Protein AF-A0A833YW82-F1 (afdb_monomer)

InterPro domains:
  IPR020405 Atypical dual specificity phosphatase, subfamily A [PR01909] (63-74)
  IPR020405 Atypical dual specificity phosphatase, subfamily A [PR01909] (83-92)
  IPR020405 Atypical dual specificity phosphatase, subfamily A [PTHR45682] (22-99)
  IPR029021 Protein-tyrosine phosphatase-like [G3DSA:3.90.190.10] (32-113)
  IPR029021 Protein-tyrosine phosphatase-like [SSF52799] (44-104)

Structure (mmCIF, N/CA/C/O backbone):
data_AF-A0A833YW82-F1
#
_entry.id   AF-A0A833YW82-F1
#
loop_
_atom_site.group_PDB
_atom_site.id
_atom_site.type_symbol
_atom_site.label_atom_id
_atom_site.label_alt_id
_atom_site.label_comp_id
_atom_site.label_asym_id
_atom_site.label_entity_id
_atom_site.label_seq_id
_atom_site.pdbx_PDB_ins_code
_atom_site.Cartn_x
_atom_site.Cartn_y
_atom_site.Cartn_z
_atom_site.occupancy
_atom_site.B_iso_or_equiv
_atom_site.auth_seq_id
_atom_site.auth_comp_id
_atom_site.auth_asym_id
_atom_site.auth_atom_id
_atom_site.pdbx_PDB_model_num
ATOM 1 N N . MET A 1 1 ? 11.085 -6.164 19.595 1.00 31.16 1 MET A N 1
ATOM 2 C CA . MET A 1 1 ? 11.773 -4.982 20.152 1.00 31.16 1 MET A CA 1
ATOM 3 C C . MET A 1 1 ? 12.009 -4.001 19.022 1.00 31.16 1 MET A C 1
ATOM 5 O O . MET A 1 1 ? 12.600 -4.406 18.032 1.00 31.16 1 MET A O 1
ATOM 9 N N . CYS A 1 2 ? 11.534 -2.764 19.148 1.00 42.84 2 CYS A N 1
ATOM 10 C CA . CYS A 1 2 ? 11.764 -1.712 18.159 1.00 42.84 2 CYS A CA 1
ATOM 11 C C . CYS A 1 2 ? 12.895 -0.804 18.655 1.00 42.84 2 CYS A C 1
ATOM 13 O O . CYS A 1 2 ? 12.713 -0.173 19.698 1.00 42.84 2 CYS A O 1
ATOM 15 N N . PRO A 1 3 ? 14.026 -0.688 17.944 1.00 44.94 3 PRO A N 1
ATOM 16 C CA . PRO A 1 3 ? 14.929 0.427 18.148 1.00 44.94 3 PRO A CA 1
ATOM 17 C C . PRO A 1 3 ? 14.997 1.311 16.896 1.00 44.94 3 PRO A C 1
ATOM 19 O O . PRO A 1 3 ? 15.361 0.852 15.822 1.00 44.94 3 PRO A O 1
ATOM 22 N N . GLY A 1 4 ? 14.703 2.598 17.095 1.00 48.00 4 GLY A N 1
ATOM 23 C CA . GLY A 1 4 ? 15.434 3.700 16.467 1.00 48.00 4 GLY A CA 1
ATOM 24 C C . GLY A 1 4 ? 15.088 4.100 15.026 1.00 48.00 4 GLY A C 1
ATOM 25 O O . GLY A 1 4 ? 15.192 3.307 14.102 1.00 48.00 4 GLY A O 1
ATOM 26 N N . ASN A 1 5 ? 14.816 5.406 14.864 1.00 49.66 5 ASN A N 1
ATOM 27 C CA . ASN A 1 5 ? 15.317 6.295 13.786 1.00 49.66 5 ASN A CA 1
ATOM 28 C C . ASN A 1 5 ? 14.281 7.107 12.982 1.00 49.66 5 ASN A C 1
ATOM 30 O O . ASN A 1 5 ? 14.665 7.883 12.109 1.00 49.66 5 ASN A O 1
ATOM 34 N N . TRP A 1 6 ? 12.995 7.078 13.334 1.00 47.19 6 TRP A N 1
ATOM 35 C CA . TRP A 1 6 ? 11.983 7.889 12.630 1.00 47.19 6 TRP A CA 1
ATOM 36 C C . TRP A 1 6 ? 12.066 9.405 12.890 1.00 47.19 6 TRP A C 1
ATOM 38 O O . TRP A 1 6 ? 11.547 10.193 12.106 1.00 47.19 6 TRP A O 1
ATOM 48 N N . LEU A 1 7 ? 12.772 9.846 13.939 1.00 51.28 7 LEU A N 1
ATOM 49 C CA . LEU A 1 7 ? 12.937 11.277 14.243 1.00 51.28 7 LEU A CA 1
ATOM 50 C C . LEU A 1 7 ? 13.759 12.031 13.182 1.00 51.28 7 LEU A C 1
ATOM 52 O O . LEU A 1 7 ? 13.518 13.214 12.952 1.00 51.28 7 LEU A O 1
ATOM 56 N N . TRP A 1 8 ? 14.714 11.370 12.521 1.00 44.22 8 TRP A N 1
ATOM 57 C CA . TRP A 1 8 ? 15.556 12.022 11.510 1.00 44.22 8 TRP A CA 1
ATOM 58 C C . TRP A 1 8 ? 14.834 12.172 10.169 1.00 44.22 8 TRP A C 1
ATOM 60 O O . TRP A 1 8 ? 14.960 13.216 9.528 1.00 44.22 8 TRP A O 1
ATOM 70 N N . ALA A 1 9 ? 14.012 11.189 9.788 1.00 49.66 9 ALA A N 1
ATOM 71 C CA . ALA A 1 9 ? 13.214 11.243 8.563 1.00 49.66 9 ALA A CA 1
ATOM 72 C C . ALA A 1 9 ? 12.260 12.456 8.553 1.00 49.66 9 ALA A C 1
ATOM 74 O O . ALA A 1 9 ? 12.167 13.166 7.548 1.00 49.66 9 ALA A O 1
ATOM 75 N N . SER A 1 10 ? 11.636 12.765 9.697 1.00 49.88 10 SER A N 1
ATOM 76 C CA . SER A 1 10 ? 10.755 13.932 9.846 1.00 49.88 10 SER A CA 1
ATOM 77 C C . SER A 1 10 ? 11.491 15.270 9.698 1.00 49.88 10 SER A C 1
ATOM 79 O O . SER A 1 10 ? 10.963 16.209 9.101 1.00 49.88 10 SER A O 1
ATOM 81 N N . MET A 1 11 ? 12.732 15.370 10.186 1.00 51.22 11 MET A N 1
ATOM 82 C CA . MET A 1 11 ? 13.518 16.612 10.127 1.00 51.22 11 MET A CA 1
ATOM 83 C C . MET A 1 11 ? 14.005 16.929 8.705 1.00 51.22 11 MET A C 1
ATOM 85 O O . MET A 1 11 ? 14.034 18.093 8.303 1.00 51.22 11 MET A O 1
ATOM 89 N N . THR A 1 12 ? 14.349 15.911 7.909 1.00 54.19 12 THR A N 1
ATOM 90 C CA . THR A 1 12 ? 14.801 16.114 6.520 1.00 54.19 12 THR A CA 1
ATOM 91 C C . THR A 1 12 ? 13.651 16.501 5.586 1.00 54.19 12 THR A C 1
ATOM 93 O O . THR A 1 12 ? 13.840 17.331 4.694 1.00 54.19 12 THR A O 1
ATOM 96 N N . PHE A 1 13 ? 12.448 15.964 5.813 1.00 53.81 13 PHE A N 1
ATOM 97 C CA . PHE A 1 13 ? 11.255 16.328 5.043 1.00 53.81 13 PHE A CA 1
ATOM 98 C C . PHE A 1 13 ? 10.852 17.800 5.266 1.00 53.81 13 PHE A C 1
ATOM 100 O O . PHE A 1 13 ? 10.630 18.537 4.303 1.00 53.81 13 PHE A O 1
ATOM 107 N N . MET A 1 14 ? 10.885 18.276 6.517 1.00 49.25 14 MET A N 1
ATOM 108 C CA . MET A 1 14 ? 10.566 19.668 6.884 1.00 49.25 14 MET A CA 1
ATOM 109 C C . MET A 1 14 ? 11.578 20.697 6.341 1.00 49.25 14 MET A C 1
ATOM 111 O O . MET A 1 14 ? 11.219 21.836 6.025 1.00 49.25 14 MET A O 1
ATOM 115 N N . ALA A 1 15 ? 12.848 20.311 6.168 1.00 51.66 15 ALA A N 1
ATOM 116 C CA . ALA A 1 15 ? 13.897 21.216 5.690 1.00 51.66 15 ALA A CA 1
ATOM 117 C C . ALA A 1 15 ? 13.690 21.679 4.234 1.00 51.66 15 ALA A C 1
ATOM 119 O O . ALA A 1 15 ? 14.131 22.770 3.860 1.00 51.66 15 ALA A O 1
ATOM 120 N N . ARG A 1 16 ? 13.001 20.881 3.405 1.00 55.09 16 ARG A N 1
ATOM 121 C CA . ARG A 1 16 ? 12.772 21.205 1.989 1.00 55.09 16 ARG A CA 1
ATOM 122 C C . ARG A 1 16 ? 11.670 22.252 1.787 1.00 55.09 16 ARG A C 1
ATOM 124 O O . ARG A 1 16 ? 11.728 22.988 0.807 1.00 55.09 16 ARG A O 1
ATOM 131 N N . PHE A 1 17 ? 10.723 22.367 2.722 1.00 50.16 17 PHE A N 1
ATOM 132 C CA . PHE A 1 17 ? 9.617 23.334 2.650 1.00 50.16 17 PHE A CA 1
ATOM 133 C C . PHE A 1 17 ? 9.935 24.669 3.346 1.00 50.16 17 PHE A C 1
ATOM 135 O O . PHE A 1 17 ? 9.442 25.720 2.944 1.00 50.16 17 PHE A O 1
ATOM 142 N N . SER A 1 18 ? 10.850 24.660 4.323 1.00 46.53 18 SER A N 1
ATOM 143 C CA . SER A 1 18 ? 11.252 25.859 5.080 1.00 46.53 18 SER A CA 1
ATOM 144 C C . SER A 1 18 ? 11.953 26.939 4.228 1.00 46.53 18 SER A C 1
ATOM 146 O O . SER A 1 18 ? 12.028 28.107 4.609 1.00 46.53 18 SER A O 1
ATOM 148 N N . ARG A 1 19 ? 12.438 26.588 3.027 1.00 49.16 19 ARG A N 1
ATOM 149 C CA . ARG A 1 19 ? 13.128 27.521 2.116 1.00 49.16 19 ARG A CA 1
ATOM 150 C C . ARG A 1 19 ? 12.215 28.363 1.218 1.00 49.16 19 ARG A C 1
ATOM 152 O O . ARG A 1 19 ? 12.717 29.304 0.611 1.00 49.16 19 ARG A O 1
ATOM 159 N N . SER A 1 20 ? 10.909 28.098 1.178 1.00 47.44 20 SER A N 1
ATOM 160 C CA . SER A 1 20 ? 9.932 28.933 0.458 1.00 47.44 20 SER A CA 1
ATOM 161 C C . SER A 1 20 ? 9.091 29.776 1.417 1.00 47.44 20 SER A C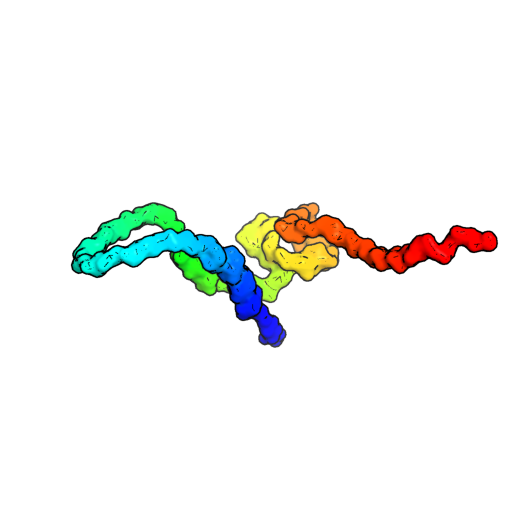 1
ATOM 163 O O . SER A 1 20 ? 7.874 29.846 1.304 1.00 47.44 20 SER A O 1
ATOM 165 N N . SER A 1 21 ? 9.744 30.453 2.363 1.00 44.50 21 SER A N 1
ATOM 166 C CA . SER A 1 21 ? 9.107 31.529 3.125 1.00 44.50 21 SER A CA 1
ATOM 167 C C . SER A 1 21 ? 9.343 32.851 2.391 1.00 44.50 21 SER A C 1
ATOM 169 O O . SER A 1 21 ? 10.362 33.522 2.573 1.00 44.50 21 SER A O 1
ATOM 171 N N . SER A 1 22 ? 8.419 33.192 1.488 1.00 48.47 22 SER A N 1
ATOM 172 C CA . SER A 1 22 ? 8.346 34.516 0.867 1.00 48.47 22 SER A CA 1
ATOM 173 C C . SER A 1 22 ? 8.269 35.583 1.957 1.00 48.47 22 SER A C 1
ATOM 175 O O . SER A 1 22 ? 7.317 35.637 2.736 1.00 48.47 22 SER A O 1
ATOM 177 N N . ARG A 1 23 ? 9.288 36.444 2.009 1.00 50.06 23 ARG A N 1
ATOM 178 C CA . ARG A 1 23 ? 9.324 37.637 2.862 1.00 50.06 23 ARG A CA 1
ATOM 179 C C . ARG A 1 23 ? 8.064 38.476 2.632 1.00 50.06 23 ARG A C 1
ATOM 181 O O . ARG A 1 23 ? 7.825 38.911 1.512 1.00 50.06 23 ARG A O 1
ATOM 188 N N . SER A 1 24 ? 7.319 38.751 3.699 1.00 47.78 24 SER A N 1
ATOM 189 C CA . SER A 1 24 ? 6.261 39.769 3.729 1.00 47.78 24 SER A CA 1
ATOM 190 C C . SER A 1 24 ? 6.536 40.743 4.884 1.00 47.78 24 SER A C 1
ATOM 192 O O . SER A 1 24 ? 7.027 40.304 5.927 1.00 47.78 24 SER A O 1
ATOM 194 N N . PRO A 1 25 ? 6.318 42.060 4.708 1.00 48.69 25 PRO A N 1
ATOM 195 C CA . PRO A 1 25 ? 6.840 43.070 5.618 1.00 48.69 25 PRO A CA 1
ATOM 196 C C . PRO A 1 25 ? 6.004 43.181 6.899 1.00 48.69 25 PRO A C 1
ATOM 198 O O . PRO A 1 25 ? 4.783 43.047 6.894 1.00 48.69 25 PRO A O 1
ATOM 201 N N . VAL A 1 26 ? 6.696 43.476 7.998 1.00 47.84 26 VAL A N 1
ATOM 202 C CA . VAL A 1 26 ? 6.128 43.842 9.300 1.00 47.84 26 VAL A CA 1
ATOM 203 C C . VAL A 1 26 ? 5.251 45.090 9.155 1.00 47.84 26 VAL A C 1
ATOM 205 O O . VAL A 1 26 ? 5.733 46.137 8.726 1.00 47.84 26 VAL A O 1
ATOM 208 N N . ARG A 1 27 ? 3.980 45.003 9.569 1.00 42.88 27 ARG A N 1
ATOM 209 C CA . ARG A 1 27 ? 3.127 46.168 9.842 1.00 42.88 27 ARG A CA 1
ATOM 210 C C . ARG A 1 27 ? 2.471 46.024 11.218 1.00 42.88 27 ARG A C 1
ATOM 212 O O . ARG A 1 27 ? 2.040 44.952 11.622 1.00 42.88 27 ARG A O 1
ATOM 219 N N . THR A 1 28 ? 2.505 47.138 11.930 1.00 44.16 28 THR A N 1
ATOM 220 C CA . THR A 1 28 ? 2.230 47.396 13.346 1.00 44.16 28 THR A CA 1
ATOM 221 C C . THR A 1 28 ? 0.862 46.902 13.847 1.00 44.16 28 THR A C 1
ATOM 223 O O . THR A 1 28 ? -0.130 46.985 13.130 1.00 44.16 28 THR A O 1
ATOM 226 N N . ARG A 1 29 ? 0.839 46.437 15.109 1.00 48.38 29 ARG A N 1
ATOM 227 C CA . ARG A 1 29 ? -0.316 45.975 15.909 1.00 48.38 29 ARG A CA 1
ATOM 228 C C . ARG A 1 29 ? -1.520 46.938 15.893 1.00 48.38 29 ARG A C 1
ATOM 230 O O . ARG A 1 29 ? -1.355 48.116 16.199 1.00 48.38 29 ARG A O 1
ATOM 237 N N . GLY A 1 30 ? -2.717 46.386 15.680 1.00 41.31 30 GLY A N 1
ATOM 238 C CA . GLY A 1 30 ? -4.028 46.958 16.035 1.00 41.31 30 GLY A CA 1
ATOM 239 C C . GLY A 1 30 ? -4.875 45.932 16.823 1.00 41.31 30 GLY A C 1
ATOM 240 O O . GLY A 1 30 ? -4.507 44.755 16.820 1.00 41.31 30 GLY A O 1
ATOM 241 N N . PRO A 1 31 ? -5.939 46.348 17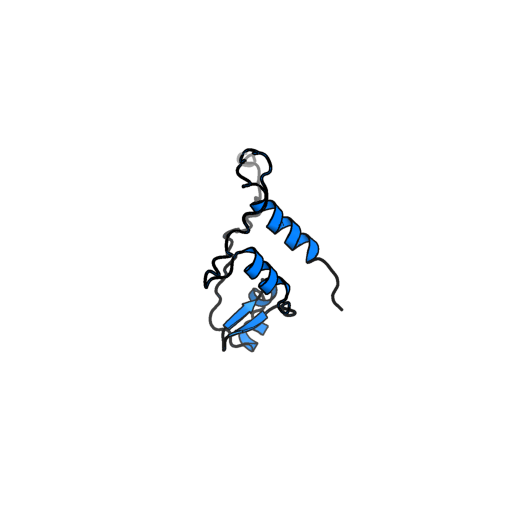.543 1.00 47.72 31 PRO A N 1
ATOM 242 C CA . PRO A 1 31 ? -6.732 45.483 18.425 1.00 47.72 31 PRO A CA 1
ATOM 243 C C . PRO A 1 31 ? -7.635 44.513 17.644 1.00 47.72 31 PRO A C 1
ATOM 245 O O . PRO A 1 31 ? -8.017 44.811 16.517 1.00 47.72 31 PRO A O 1
ATOM 248 N N . LEU A 1 32 ? -7.944 43.366 18.267 1.00 55.28 32 LEU A N 1
ATOM 249 C CA . LEU A 1 32 ? -8.686 42.225 17.716 1.00 55.28 32 LEU A CA 1
ATOM 250 C C . LEU A 1 32 ? -9.945 42.627 16.928 1.00 55.28 32 LEU A C 1
ATOM 252 O O . LEU A 1 32 ? -10.953 43.007 17.513 1.00 55.28 32 LEU A O 1
ATOM 256 N N . GLU A 1 33 ? -9.907 42.4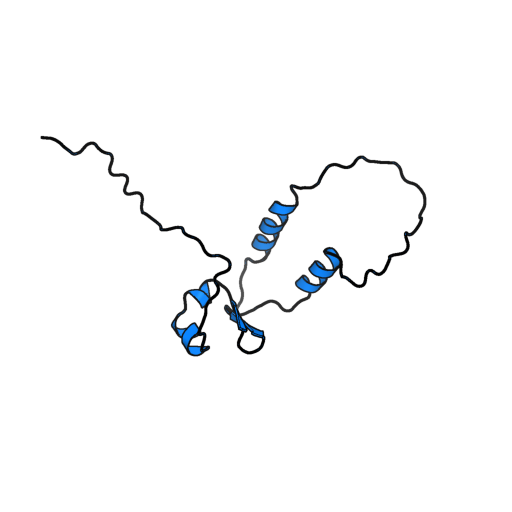07 15.621 1.00 48.19 33 GLU A N 1
ATOM 257 C CA . GLU A 1 33 ? -11.057 41.887 14.886 1.00 48.19 33 GLU A CA 1
ATOM 258 C C . GLU A 1 33 ? -10.762 40.396 14.717 1.00 48.19 33 GLU A C 1
ATOM 260 O O . GLU A 1 33 ? -9.891 39.997 13.939 1.00 48.19 33 GLU A O 1
ATOM 265 N N . GLU A 1 34 ? -11.397 39.575 15.552 1.00 55.09 34 GLU A N 1
ATOM 266 C CA . GLU A 1 34 ? -11.418 38.128 15.381 1.00 55.09 34 GLU A CA 1
ATOM 267 C C . GLU A 1 34 ? -12.184 37.868 14.085 1.00 55.09 34 GLU A C 1
ATOM 269 O O . GLU A 1 34 ? -13.413 37.841 14.057 1.00 55.09 34 GLU A O 1
ATOM 274 N N . MET A 1 35 ? -11.438 37.802 12.979 1.00 53.47 35 MET A N 1
ATOM 275 C CA . MET A 1 35 ? -11.987 37.511 11.663 1.00 53.47 35 MET A CA 1
ATOM 276 C C . MET A 1 35 ? -12.843 36.253 11.816 1.00 53.47 35 MET A C 1
ATOM 278 O O . MET A 1 35 ? -12.314 35.255 12.320 1.00 53.47 35 MET A O 1
ATOM 282 N N . PRO A 1 36 ? -14.145 36.284 11.462 1.00 49.66 36 PRO A N 1
ATOM 283 C CA . PRO A 1 36 ? -14.997 35.125 11.640 1.00 49.66 36 PRO A CA 1
ATOM 284 C C . PRO A 1 36 ? -14.294 33.976 10.940 1.00 49.66 36 PRO A C 1
ATOM 286 O O . PRO A 1 36 ? -13.957 34.081 9.757 1.00 49.66 36 PRO A O 1
ATOM 289 N N . THR A 1 37 ? -13.984 32.923 11.698 1.00 59.94 37 THR A N 1
ATOM 290 C CA . THR A 1 37 ? -13.438 31.704 11.121 1.00 59.94 37 THR A CA 1
ATOM 291 C C . THR A 1 37 ? -14.530 31.190 10.206 1.00 59.94 37 THR A C 1
ATOM 293 O O . THR A 1 37 ? -15.500 30.570 10.636 1.00 59.94 37 THR A O 1
ATOM 296 N N . VAL A 1 38 ? -14.445 31.558 8.928 1.00 58.25 38 VAL A N 1
ATOM 297 C CA . VAL A 1 38 ? -15.259 30.955 7.891 1.00 58.25 38 VAL A CA 1
ATOM 298 C C . VAL A 1 38 ? -14.884 29.491 7.994 1.00 58.25 38 VAL A C 1
ATOM 300 O O . VAL A 1 38 ? -13.768 29.105 7.650 1.00 58.25 38 VAL A O 1
ATOM 303 N N . GLN A 1 39 ? -15.771 28.703 8.601 1.00 62.97 39 GLN A N 1
ATOM 304 C CA . GLN A 1 39 ? -15.653 27.259 8.651 1.00 62.97 39 GLN A CA 1
ATOM 305 C C . GLN A 1 39 ? -15.821 26.804 7.210 1.00 62.97 39 GLN A C 1
ATOM 307 O O . GLN A 1 39 ? -16.915 26.498 6.739 1.00 62.97 39 GLN A O 1
ATOM 312 N N . HIS A 1 40 ? -14.729 26.885 6.457 1.00 64.25 40 HIS A N 1
ATOM 313 C CA . HIS A 1 40 ? -14.652 26.287 5.152 1.00 64.25 40 HIS A CA 1
ATOM 314 C C . HIS A 1 40 ? -14.903 24.793 5.375 1.00 64.25 40 HIS A C 1
ATOM 316 O O . HIS A 1 40 ? -14.318 24.212 6.289 1.00 64.25 40 HIS A O 1
ATOM 322 N N . PRO A 1 41 ? -15.754 24.142 4.569 1.00 82.06 41 PRO A N 1
ATOM 323 C CA . PRO A 1 41 ? -16.066 22.719 4.736 1.00 82.06 41 PRO A CA 1
ATOM 324 C C . PRO A 1 41 ? -14.853 21.803 4.480 1.00 82.06 41 PRO A C 1
ATOM 326 O O . PRO A 1 41 ? -14.978 20.581 4.505 1.00 82.06 41 PRO A O 1
ATOM 329 N N . PHE A 1 42 ? -13.684 22.388 4.212 1.00 87.44 42 PHE A N 1
ATOM 330 C CA . PHE A 1 42 ? -12.430 21.725 3.917 1.00 87.44 42 PHE A CA 1
ATOM 331 C C . PHE A 1 42 ? -11.414 22.031 5.010 1.00 87.44 42 PHE A C 1
ATOM 333 O O . PHE A 1 42 ? -11.290 23.169 5.461 1.00 87.44 42 PHE A O 1
ATOM 340 N N . LEU A 1 43 ? -10.664 21.002 5.384 1.00 91.44 43 LEU A N 1
ATOM 341 C CA . LEU A 1 43 ? -9.601 21.102 6.370 1.00 91.44 43 LEU A CA 1
ATOM 342 C C . LEU A 1 43 ? -8.414 21.889 5.805 1.00 91.44 43 LEU A C 1
ATOM 344 O O . LEU A 1 43 ? -8.028 21.710 4.645 1.00 91.44 43 LEU A O 1
ATOM 348 N N . ASN A 1 44 ? -7.809 22.733 6.634 1.00 90.88 44 ASN A N 1
ATOM 349 C CA . ASN A 1 44 ? -6.550 23.389 6.287 1.00 90.88 44 ASN A CA 1
ATOM 350 C C . ASN A 1 44 ? -5.346 22.441 6.495 1.00 90.88 44 ASN A C 1
ATOM 352 O O . ASN A 1 44 ? -5.470 21.354 7.062 1.00 90.88 44 ASN A O 1
ATOM 356 N N . VAL A 1 45 ? -4.156 22.850 6.038 1.00 94.25 45 VAL A N 1
ATOM 357 C CA . VAL A 1 45 ? -2.935 22.020 6.114 1.00 94.25 45 VAL A CA 1
ATOM 358 C C . VAL A 1 45 ? -2.588 21.637 7.555 1.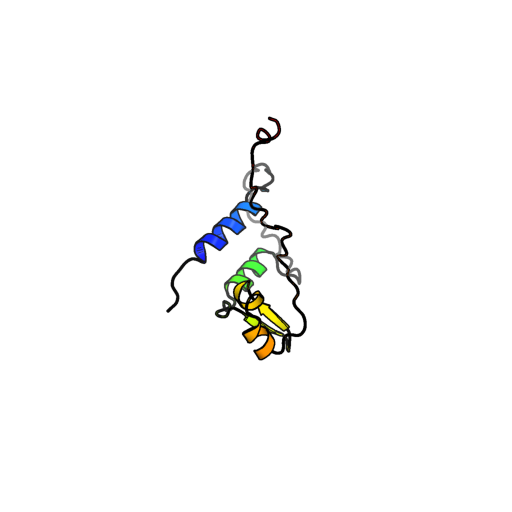00 94.25 45 VAL A C 1
ATOM 360 O O . VAL A 1 45 ? -2.261 20.483 7.810 1.00 94.25 45 VAL A O 1
ATOM 363 N N . PHE A 1 46 ? -2.719 22.567 8.504 1.00 92.75 46 PHE A N 1
ATOM 364 C CA . PHE A 1 46 ? -2.413 22.312 9.912 1.00 92.75 46 PHE A CA 1
ATOM 365 C C . PHE A 1 46 ? -3.364 21.273 10.528 1.00 92.75 46 PHE A C 1
ATOM 367 O O . PHE A 1 46 ? -2.945 20.403 11.292 1.00 92.75 46 PHE A O 1
ATOM 374 N N . GLU A 1 47 ? -4.647 21.322 10.170 1.00 93.00 47 GLU A N 1
ATOM 375 C CA . GLU A 1 47 ? -5.632 20.328 10.602 1.00 93.00 47 GLU A CA 1
ATOM 376 C C . GLU A 1 47 ? -5.346 18.942 10.012 1.00 93.00 47 GLU A C 1
ATOM 378 O O . GLU A 1 47 ? -5.434 17.946 10.736 1.00 93.00 47 GLU A O 1
ATOM 383 N N . LEU A 1 48 ? -4.948 18.874 8.735 1.00 93.25 48 LEU A N 1
ATOM 384 C CA . LEU A 1 48 ? -4.525 17.634 8.075 1.00 93.25 48 LEU A CA 1
ATOM 385 C C . LEU A 1 48 ? -3.276 17.035 8.724 1.00 93.25 48 LEU A C 1
ATOM 387 O O . LEU A 1 48 ? -3.252 15.842 9.017 1.00 93.25 48 LEU A O 1
ATOM 391 N N . GLU A 1 49 ? -2.252 17.850 8.971 1.00 94.06 49 GLU A N 1
ATOM 392 C CA . GLU A 1 49 ? -1.025 17.422 9.645 1.00 94.06 49 GLU A CA 1
ATOM 393 C C . GLU A 1 49 ? -1.337 16.841 11.021 1.00 94.06 49 GLU A C 1
ATOM 395 O O . GLU A 1 49 ? -0.904 15.732 11.341 1.00 94.06 49 GLU A O 1
ATOM 400 N N . ARG A 1 50 ? -2.150 17.545 11.821 1.00 92.44 50 ARG A N 1
ATOM 401 C CA . ARG A 1 50 ? -2.563 17.054 13.139 1.00 92.44 50 ARG A CA 1
ATOM 402 C C . ARG A 1 50 ? -3.273 15.708 13.028 1.00 92.44 50 ARG A C 1
ATOM 404 O O . ARG A 1 50 ? -2.947 14.798 13.785 1.00 92.44 50 ARG A O 1
ATOM 411 N N . LEU A 1 51 ? -4.206 15.569 12.085 1.00 92.00 51 LEU A N 1
ATOM 412 C CA . LEU A 1 51 ? -4.927 14.318 11.855 1.00 92.00 51 LEU A CA 1
ATOM 413 C C . LEU A 1 51 ? -3.965 13.171 11.507 1.00 92.00 51 LEU A C 1
ATOM 415 O O . LEU A 1 51 ? -4.025 12.115 12.137 1.00 92.00 51 LEU A O 1
ATOM 419 N N . LEU A 1 52 ? -3.041 13.398 10.569 1.00 91.81 52 LEU A N 1
ATOM 420 C CA . LEU A 1 52 ? -2.053 12.407 10.137 1.00 91.81 52 LEU A CA 1
ATOM 421 C C . LEU A 1 52 ? -1.127 11.973 11.282 1.00 91.81 52 LEU A C 1
ATOM 423 O O . LEU A 1 52 ? -0.893 10.778 11.448 1.00 91.81 52 LEU A O 1
ATOM 427 N N . TYR A 1 53 ? -0.652 12.906 12.112 1.00 90.06 53 TYR A N 1
ATOM 428 C CA . TYR A 1 53 ? 0.240 12.586 13.235 1.00 90.06 53 TYR A CA 1
ATOM 429 C C . TYR A 1 53 ? -0.452 11.859 14.390 1.00 90.06 53 TYR A C 1
ATOM 431 O O . TYR A 1 53 ? 0.203 11.139 15.140 1.00 90.06 53 TYR A O 1
ATOM 439 N N . THR A 1 54 ? -1.765 12.034 14.543 1.00 89.69 54 THR A N 1
ATOM 440 C CA . THR A 1 54 ? -2.557 11.288 15.537 1.00 89.69 54 THR A CA 1
ATOM 441 C C . THR A 1 54 ? -2.974 9.892 15.072 1.00 89.69 54 THR A C 1
ATOM 443 O O . THR A 1 54 ? -3.487 9.109 15.872 1.00 89.69 54 THR A O 1
ATOM 446 N N . GLY A 1 55 ? -2.779 9.576 13.789 1.00 82.19 55 GLY A N 1
ATOM 447 C CA . GLY A 1 55 ? -3.102 8.274 13.220 1.00 82.19 55 GLY A CA 1
ATOM 448 C C . GLY A 1 55 ? -2.234 7.147 13.787 1.00 82.19 55 GLY A C 1
ATOM 449 O O . GLY A 1 55 ? -1.132 7.366 14.290 1.00 82.19 55 GLY A O 1
ATOM 450 N N . LYS A 1 56 ? -2.726 5.906 13.691 1.00 79.31 56 LYS A N 1
ATOM 451 C CA . LYS A 1 56 ? -1.919 4.726 14.028 1.00 79.31 56 LYS A CA 1
ATOM 452 C C . LYS A 1 56 ? -0.752 4.622 13.050 1.00 79.31 56 LYS A C 1
ATOM 454 O O . LYS A 1 56 ? -0.951 4.693 11.841 1.00 79.31 56 LYS A O 1
ATOM 459 N N . THR A 1 57 ? 0.448 4.419 13.575 1.00 72.56 57 THR A N 1
ATOM 460 C CA . THR A 1 57 ? 1.637 4.183 12.756 1.00 72.56 57 THR A CA 1
ATOM 461 C C . THR A 1 57 ? 1.603 2.781 12.157 1.00 72.56 57 THR A C 1
ATOM 463 O O . THR A 1 57 ? 1.265 1.826 12.858 1.00 72.56 57 THR A O 1
ATOM 466 N N . ALA A 1 58 ? 1.997 2.663 10.888 1.00 72.75 58 ALA A N 1
ATOM 467 C CA . ALA A 1 58 ? 2.302 1.382 10.262 1.00 72.75 58 ALA A CA 1
ATOM 468 C C . ALA A 1 58 ? 3.419 0.683 11.050 1.00 72.75 58 ALA A C 1
ATOM 470 O O . ALA A 1 58 ? 4.449 1.290 11.355 1.00 72.75 58 ALA A O 1
ATOM 471 N N . CYS A 1 59 ? 3.197 -0.577 11.413 1.00 78.88 59 CYS A N 1
ATOM 472 C CA . CYS A 1 59 ? 4.173 -1.392 12.144 1.00 78.88 59 CYS A CA 1
ATOM 473 C C . CYS A 1 59 ? 4.750 -2.517 11.277 1.00 78.88 59 CYS A C 1
ATOM 475 O O . CYS A 1 59 ? 5.643 -3.231 11.730 1.00 78.88 59 CYS A O 1
ATOM 477 N N . ASN A 1 60 ? 4.232 -2.686 10.060 1.00 90.06 60 ASN A N 1
ATOM 478 C CA . ASN A 1 60 ? 4.598 -3.755 9.146 1.00 90.06 60 ASN A CA 1
ATOM 479 C C . ASN A 1 60 ? 5.213 -3.173 7.871 1.00 90.06 60 ASN A C 1
ATOM 481 O O . ASN A 1 60 ? 4.954 -2.031 7.504 1.00 90.06 60 ASN A O 1
ATOM 485 N N . HIS A 1 61 ? 5.974 -4.001 7.154 1.00 94.81 61 HIS A N 1
ATOM 486 C CA . HIS A 1 61 ? 6.494 -3.653 5.828 1.00 94.81 61 HIS A CA 1
ATOM 487 C C . HIS A 1 61 ? 5.384 -3.492 4.774 1.00 94.81 61 HIS A C 1
ATOM 489 O O . HIS A 1 61 ? 5.599 -2.857 3.745 1.00 94.81 61 HIS A O 1
ATOM 495 N N . ALA A 1 62 ? 4.198 -4.061 5.021 1.00 94.75 62 ALA A N 1
ATOM 496 C CA . ALA A 1 62 ? 2.982 -3.814 4.256 1.00 94.75 62 ALA A CA 1
ATOM 497 C C . ALA A 1 62 ? 1.740 -3.899 5.144 1.00 94.75 62 ALA A C 1
ATOM 499 O O . ALA A 1 62 ? 1.604 -4.843 5.924 1.00 94.75 62 ALA A O 1
ATOM 500 N N . ASP A 1 63 ? 0.816 -2.962 4.953 1.00 94.06 63 ASP A N 1
ATOM 501 C CA . ASP A 1 63 ? -0.482 -2.913 5.621 1.00 94.06 63 ASP A CA 1
ATOM 502 C C . ASP A 1 63 ? -1.607 -2.804 4.580 1.00 94.06 63 ASP A C 1
ATOM 504 O O . ASP A 1 63 ? -1.503 -2.059 3.600 1.00 94.06 63 ASP A O 1
ATOM 508 N N . GLU A 1 64 ? -2.691 -3.554 4.786 1.00 94.62 64 GLU A N 1
ATOM 509 C CA . GLU A 1 64 ? -3.895 -3.465 3.956 1.00 94.62 64 GLU A CA 1
ATOM 510 C C . GLU A 1 64 ? -4.693 -2.223 4.358 1.00 94.62 64 GLU A C 1
ATOM 512 O O . GLU A 1 64 ? -5.237 -2.149 5.460 1.00 94.62 64 GLU A O 1
ATOM 517 N N . VAL A 1 65 ? -4.747 -1.229 3.474 1.00 94.25 65 VAL A N 1
ATOM 518 C CA . VAL A 1 65 ? -5.427 0.051 3.747 1.00 94.25 65 VAL A CA 1
ATOM 519 C C . VAL A 1 65 ? -6.814 0.124 3.114 1.00 94.25 65 VAL A C 1
ATOM 521 O O . VAL A 1 65 ? -7.617 0.990 3.456 1.00 94.25 65 VAL A O 1
ATOM 524 N N . TRP A 1 66 ? -7.095 -0.790 2.188 1.00 96.50 66 TRP A N 1
ATOM 525 C CA . TRP A 1 66 ? -8.386 -0.994 1.542 1.00 96.50 66 TRP A CA 1
ATOM 526 C C . TRP A 1 66 ? -8.471 -2.454 1.070 1.00 96.50 66 TRP A C 1
ATOM 528 O O . TRP A 1 66 ? -7.416 -3.018 0.791 1.00 96.50 66 TRP A O 1
ATOM 538 N N . PRO A 1 67 ? -9.661 -3.079 0.951 1.00 97.12 67 PRO A N 1
ATOM 539 C CA . PRO A 1 67 ? -9.775 -4.468 0.504 1.00 97.12 67 PRO A CA 1
ATOM 540 C C . PRO A 1 67 ? -8.963 -4.771 -0.765 1.00 97.12 67 PRO A C 1
ATOM 542 O O . PRO A 1 67 ? -9.252 -4.239 -1.840 1.00 97.12 67 PRO A O 1
ATOM 545 N N . GLY A 1 68 ? -7.938 -5.615 -0.625 1.00 96.25 68 GLY A N 1
ATOM 546 C CA . GLY A 1 68 ? -7.016 -6.004 -1.698 1.00 96.25 68 GLY A CA 1
ATOM 547 C C . GLY A 1 68 ? -5.970 -4.951 -2.097 1.00 96.25 68 GLY A C 1
ATOM 548 O O . GLY A 1 68 ? -5.286 -5.138 -3.104 1.00 96.25 68 GLY A O 1
ATOM 549 N N . LEU A 1 69 ? -5.828 -3.854 -1.345 1.00 97.12 69 LEU A N 1
ATOM 550 C CA . LEU A 1 69 ? -4.877 -2.770 -1.601 1.00 97.12 69 LEU A CA 1
ATOM 551 C C . LEU A 1 69 ? -3.954 -2.569 -0.401 1.00 97.12 69 LEU A C 1
ATOM 553 O O . LEU A 1 69 ? -4.379 -2.259 0.714 1.00 97.12 69 LEU A O 1
ATOM 557 N N . TYR A 1 70 ? -2.661 -2.673 -0.683 1.00 97.06 70 TYR A N 1
ATOM 558 C CA . TYR A 1 70 ? -1.606 -2.610 0.314 1.00 97.06 70 TYR A CA 1
ATOM 559 C C . TYR A 1 70 ? -0.739 -1.373 0.097 1.00 97.06 70 TYR A C 1
ATOM 561 O O . TYR A 1 70 ? -0.386 -1.045 -1.038 1.00 97.06 70 TYR A O 1
ATOM 569 N N . LEU A 1 71 ? -0.370 -0.713 1.193 1.00 96.25 71 LEU A N 1
ATOM 570 C CA . LEU A 1 71 ? 0.739 0.237 1.219 1.00 96.25 71 LEU A CA 1
ATOM 571 C C . LEU A 1 71 ? 1.921 -0.431 1.902 1.00 96.25 71 LEU A C 1
ATOM 573 O O . LEU A 1 71 ? 1.752 -1.062 2.943 1.00 96.25 71 LEU A O 1
ATOM 577 N N . GLY A 1 72 ? 3.105 -0.296 1.318 1.00 95.44 72 GLY A N 1
ATOM 578 C CA .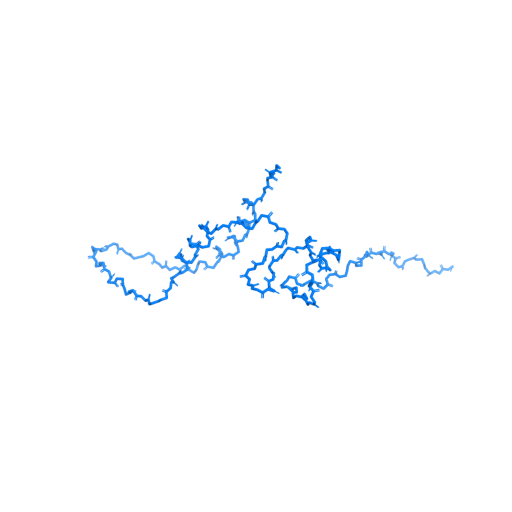 GLY A 1 72 ? 4.302 -0.925 1.845 1.00 95.44 72 GLY A CA 1
ATOM 579 C C . GLY A 1 72 ? 5.583 -0.216 1.446 1.00 95.44 72 GLY A C 1
ATOM 580 O O . GLY A 1 72 ? 5.574 0.726 0.650 1.00 95.44 72 GLY A O 1
ATOM 581 N N . ASP A 1 73 ? 6.676 -0.670 2.041 1.00 95.31 73 ASP A N 1
ATOM 582 C CA . ASP A 1 73 ? 8.014 -0.121 1.865 1.00 95.31 73 ASP A CA 1
ATOM 583 C C . ASP A 1 73 ? 8.854 -0.901 0.831 1.00 95.31 73 ASP A C 1
ATOM 585 O O . ASP A 1 73 ? 8.371 -1.752 0.076 1.00 95.31 73 ASP A O 1
ATOM 589 N N . GLN A 1 74 ? 10.147 -0.579 0.758 1.00 95.25 74 GLN A N 1
ATOM 590 C CA . GLN A 1 74 ? 11.078 -1.254 -0.143 1.00 95.25 74 GLN A CA 1
ATOM 591 C C . GLN A 1 74 ? 11.337 -2.719 0.259 1.00 95.25 74 GLN A C 1
ATOM 593 O O . GLN A 1 74 ? 11.638 -3.539 -0.614 1.00 95.25 74 GLN A O 1
ATOM 598 N N . ASP A 1 75 ? 11.202 -3.070 1.539 1.00 95.31 75 ASP A N 1
ATOM 599 C CA . ASP A 1 75 ? 11.491 -4.416 2.034 1.00 95.31 75 ASP A CA 1
ATOM 600 C C . ASP A 1 75 ? 10.432 -5.408 1.551 1.00 95.31 75 ASP A C 1
ATOM 602 O O . ASP A 1 75 ? 10.779 -6.470 1.021 1.00 95.31 75 ASP A O 1
ATOM 606 N N . ILE A 1 76 ? 9.142 -5.050 1.629 1.00 96.81 76 ILE A N 1
ATOM 607 C CA . ILE A 1 76 ? 8.090 -5.896 1.045 1.00 96.81 76 ILE A CA 1
ATOM 608 C C . ILE A 1 76 ? 8.206 -5.962 -0.482 1.00 96.81 76 ILE A C 1
ATOM 610 O O . ILE A 1 76 ? 8.012 -7.032 -1.062 1.00 96.81 76 ILE A O 1
ATOM 614 N N . ALA A 1 77 ? 8.577 -4.856 -1.138 1.00 96.25 77 ALA A N 1
ATOM 615 C CA . ALA A 1 77 ? 8.694 -4.794 -2.593 1.00 96.25 77 ALA A CA 1
ATOM 616 C C . ALA A 1 77 ? 9.776 -5.746 -3.135 1.00 96.25 77 ALA A C 1
ATOM 618 O O . ALA A 1 77 ? 9.617 -6.303 -4.220 1.00 96.25 77 ALA A O 1
ATOM 619 N N . ASN A 1 78 ? 10.844 -5.978 -2.365 1.00 95.38 78 ASN A N 1
ATOM 620 C CA . ASN A 1 78 ? 11.908 -6.926 -2.703 1.00 95.38 78 ASN A CA 1
ATOM 621 C C . ASN A 1 78 ? 11.606 -8.373 -2.261 1.00 95.38 78 ASN A C 1
ATOM 623 O O . ASN A 1 78 ? 12.319 -9.303 -2.650 1.00 95.38 78 ASN A O 1
ATOM 627 N N . ASN A 1 79 ? 10.560 -8.609 -1.462 1.00 97.12 79 ASN A N 1
ATOM 628 C CA . ASN A 1 79 ? 10.239 -9.926 -0.916 1.00 97.12 79 ASN A CA 1
ATOM 629 C C . ASN A 1 79 ? 9.189 -10.673 -1.760 1.00 97.12 79 ASN A C 1
ATOM 631 O O . ASN A 1 79 ? 8.008 -10.767 -1.422 1.00 97.12 79 ASN A O 1
ATOM 635 N N . HIS A 1 80 ? 9.643 -11.306 -2.843 1.00 97.00 80 HIS A N 1
ATOM 636 C CA . HIS A 1 80 ? 8.792 -12.087 -3.756 1.00 97.00 80 HIS A CA 1
ATOM 637 C C . HIS A 1 80 ? 8.023 -13.244 -3.091 1.00 97.00 80 HIS A C 1
ATOM 639 O O . HIS A 1 80 ? 7.029 -13.730 -3.641 1.00 97.00 80 HIS A O 1
ATOM 645 N N . ARG A 1 81 ? 8.497 -13.759 -1.948 1.00 97.94 81 ARG A N 1
ATOM 646 C CA . ARG A 1 81 ? 7.799 -14.818 -1.208 1.00 97.94 81 ARG A CA 1
ATOM 647 C C . ARG A 1 81 ? 6.569 -14.251 -0.512 1.00 97.94 81 ARG A C 1
ATOM 649 O O . ARG A 1 81 ? 5.492 -14.821 -0.661 1.00 97.94 81 ARG A O 1
ATOM 656 N N . GLU A 1 82 ? 6.726 -13.140 0.198 1.00 97.25 82 GLU A N 1
ATOM 657 C CA . GLU A 1 82 ? 5.612 -12.494 0.891 1.00 97.25 82 GLU A CA 1
ATOM 658 C C . GLU A 1 82 ? 4.610 -11.883 -0.088 1.00 97.25 82 GLU A C 1
ATOM 660 O O . GLU A 1 82 ? 3.415 -12.084 0.094 1.00 97.25 82 GLU A O 1
ATOM 665 N N . LEU A 1 83 ? 5.058 -11.269 -1.191 1.00 97.50 83 LEU A N 1
ATOM 666 C CA . LEU A 1 83 ? 4.145 -10.780 -2.235 1.00 97.50 83 LEU A CA 1
ATOM 667 C C . LEU A 1 83 ? 3.254 -11.900 -2.796 1.00 97.50 83 LEU A C 1
ATOM 669 O O . LEU A 1 83 ? 2.048 -11.715 -2.945 1.00 97.50 83 LEU A O 1
ATOM 673 N N . ARG A 1 84 ? 3.820 -13.092 -3.044 1.00 97.69 84 ARG A N 1
ATOM 674 C CA . ARG A 1 84 ? 3.034 -14.269 -3.454 1.00 97.69 84 ARG A CA 1
ATOM 675 C C . ARG A 1 84 ? 2.109 -14.767 -2.349 1.00 97.69 84 ARG A C 1
ATOM 677 O O . ARG A 1 84 ? 0.978 -15.133 -2.646 1.00 97.69 84 ARG A O 1
ATOM 684 N N . ARG A 1 85 ? 2.569 -14.781 -1.094 1.00 97.50 85 ARG A N 1
ATOM 685 C CA . ARG A 1 85 ? 1.763 -15.197 0.066 1.00 97.50 85 ARG A CA 1
ATOM 686 C C . ARG A 1 85 ? 0.541 -14.298 0.262 1.00 97.50 85 ARG A C 1
ATOM 688 O O . ARG A 1 85 ? -0.528 -14.808 0.570 1.00 97.50 85 ARG A O 1
ATOM 695 N N . LEU A 1 86 ? 0.707 -12.994 0.056 1.00 96.19 86 LEU A N 1
ATOM 696 C CA . LEU A 1 86 ? -0.354 -11.986 0.109 1.00 96.19 86 LEU A CA 1
ATOM 697 C C . LEU A 1 86 ? -1.240 -11.971 -1.151 1.00 96.19 86 LEU A C 1
ATOM 699 O O . LEU A 1 86 ? -2.231 -11.253 -1.187 1.00 96.19 86 LEU A O 1
ATOM 703 N N . GLY A 1 87 ? -0.902 -12.742 -2.191 1.00 97.38 87 GLY A N 1
ATOM 704 C CA . GLY A 1 87 ? -1.667 -12.770 -3.440 1.00 97.38 87 GLY A CA 1
ATOM 705 C C . GLY A 1 87 ? -1.565 -11.479 -4.258 1.00 97.38 87 GLY A C 1
ATOM 706 O O . GLY A 1 87 ? -2.467 -11.177 -5.038 1.00 97.38 87 GLY A O 1
ATOM 707 N N . ILE A 1 88 ? -0.482 -10.710 -4.099 1.00 97.88 88 ILE A N 1
ATOM 708 C CA . ILE A 1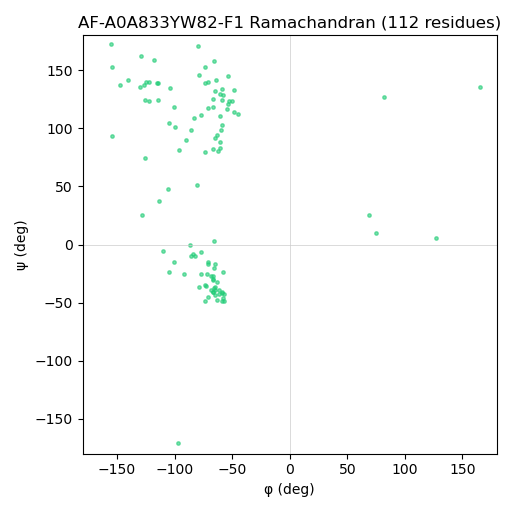 88 ? -0.271 -9.470 -4.851 1.00 97.88 88 ILE A CA 1
ATOM 709 C C . ILE A 1 88 ? -0.064 -9.791 -6.331 1.00 97.88 88 ILE A C 1
ATOM 711 O O . ILE A 1 88 ? 0.822 -10.560 -6.704 1.00 97.88 88 ILE A O 1
ATOM 715 N N . THR A 1 89 ? -0.873 -9.160 -7.179 1.00 98.00 89 THR A N 1
ATOM 716 C CA . THR A 1 89 ? -0.838 -9.340 -8.639 1.00 98.00 89 THR A CA 1
ATOM 717 C C . THR A 1 89 ? -0.188 -8.168 -9.373 1.00 98.00 89 THR A C 1
ATOM 719 O O . THR A 1 89 ? 0.315 -8.346 -10.478 1.00 98.00 89 THR A O 1
ATOM 722 N N . HIS A 1 90 ? -0.172 -6.978 -8.763 1.00 98.00 90 HIS A N 1
ATOM 723 C CA . HIS A 1 90 ? 0.329 -5.741 -9.359 1.00 98.00 90 HIS A CA 1
ATOM 724 C C . HIS A 1 90 ? 1.092 -4.925 -8.313 1.00 98.00 90 HIS A C 1
ATOM 726 O O . HIS A 1 90 ? 0.676 -4.852 -7.159 1.00 98.00 90 HIS A O 1
ATOM 732 N N . VAL A 1 91 ? 2.189 -4.284 -8.723 1.00 97.25 91 VAL A N 1
ATOM 733 C CA . VAL A 1 91 ? 2.996 -3.405 -7.864 1.00 97.25 91 VAL A CA 1
ATOM 734 C C . VAL A 1 91 ? 3.129 -2.041 -8.534 1.00 97.25 91 VAL A C 1
ATOM 736 O O . VAL A 1 91 ? 3.608 -1.948 -9.664 1.00 97.25 91 VAL A O 1
ATOM 739 N N . LEU A 1 92 ? 2.739 -0.979 -7.825 1.00 98.00 92 LEU A N 1
ATOM 740 C CA . LEU A 1 92 ? 2.944 0.409 -8.238 1.00 98.00 92 LEU A CA 1
ATOM 741 C C . LEU A 1 92 ? 4.084 1.019 -7.416 1.00 98.00 92 LEU A C 1
ATOM 743 O O . LEU A 1 92 ? 3.905 1.363 -6.251 1.00 98.00 92 LEU A O 1
ATOM 747 N N . ASN A 1 93 ? 5.263 1.169 -8.021 1.00 96.56 93 ASN A N 1
ATOM 748 C CA . ASN A 1 93 ? 6.407 1.780 -7.347 1.00 96.56 93 ASN A CA 1
ATOM 749 C C . ASN A 1 93 ? 6.367 3.313 -7.477 1.00 96.56 93 ASN A C 1
ATOM 751 O O . ASN A 1 93 ? 6.804 3.869 -8.486 1.00 96.56 93 ASN A O 1
ATOM 755 N N . ALA A 1 94 ? 5.873 3.991 -6.438 1.00 97.06 94 ALA A N 1
ATOM 756 C CA . ALA A 1 94 ? 5.821 5.455 -6.370 1.00 97.06 94 ALA A CA 1
ATOM 757 C C . ALA A 1 94 ? 7.202 6.122 -6.182 1.00 97.06 94 ALA A C 1
ATOM 759 O O . ALA A 1 94 ? 7.344 7.320 -6.416 1.00 97.06 94 ALA A O 1
ATOM 760 N N . SER A 1 95 ? 8.229 5.359 -5.798 1.00 95.06 95 SER A N 1
ATOM 761 C CA . SER A 1 95 ? 9.617 5.806 -5.627 1.00 95.06 95 SER A CA 1
ATOM 762 C C . SER A 1 95 ? 10.551 5.166 -6.661 1.00 95.06 95 SER A C 1
ATOM 764 O O . SER A 1 95 ? 11.678 4.777 -6.345 1.00 95.06 95 SER A O 1
ATOM 766 N N . HIS A 1 96 ? 10.079 4.996 -7.899 1.00 93.06 96 HIS A N 1
ATOM 767 C CA . HIS A 1 96 ? 10.868 4.383 -8.963 1.00 93.06 96 HIS A CA 1
ATOM 768 C C . HIS A 1 96 ? 12.148 5.186 -9.242 1.00 93.06 96 HIS A C 1
ATOM 770 O O . HIS A 1 96 ? 12.104 6.394 -9.475 1.00 93.06 96 HIS A O 1
ATOM 776 N N . SER A 1 97 ? 13.294 4.505 -9.272 1.00 88.44 97 SER A N 1
ATOM 777 C CA . SER A 1 97 ? 14.578 5.089 -9.652 1.00 88.44 97 SER A CA 1
ATOM 778 C C . SER A 1 97 ? 15.179 4.327 -10.833 1.00 88.44 97 SER A C 1
ATOM 780 O O . SER A 1 97 ? 15.117 3.101 -10.918 1.00 88.44 97 SER A O 1
ATOM 782 N N . ARG A 1 98 ? 15.769 5.070 -11.777 1.00 84.88 98 ARG A N 1
ATOM 783 C CA . ARG A 1 98 ? 16.423 4.509 -12.971 1.00 84.88 98 ARG A CA 1
ATOM 784 C C . ARG A 1 98 ? 17.891 4.141 -12.724 1.00 84.88 98 ARG A C 1
ATOM 786 O O . ARG A 1 98 ? 18.558 3.695 -13.654 1.00 84.88 98 ARG A O 1
ATOM 793 N N . TRP A 1 99 ? 18.414 4.356 -11.515 1.00 79.06 99 TRP A N 1
ATOM 794 C CA . TRP A 1 99 ? 19.837 4.189 -11.219 1.00 79.06 99 TRP A CA 1
ATOM 795 C C . TRP A 1 99 ? 20.277 2.745 -11.491 1.00 79.06 99 TRP A C 1
ATOM 797 O O . TRP A 1 99 ? 20.069 1.844 -10.683 1.00 79.06 99 TRP A O 1
ATOM 807 N N . ARG A 1 100 ? 20.878 2.517 -12.662 1.00 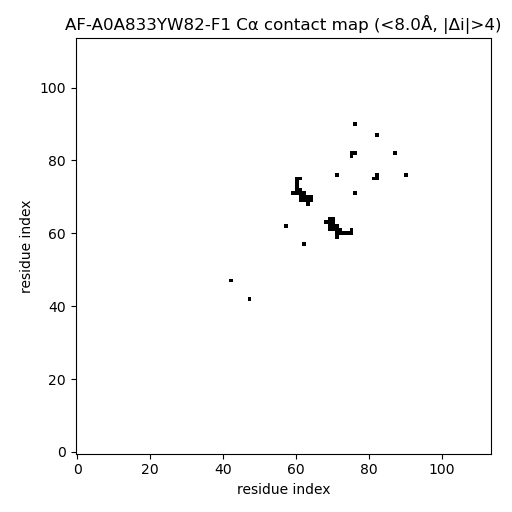60.66 100 ARG A N 1
ATOM 808 C CA . ARG A 1 100 ? 21.664 1.322 -12.941 1.00 60.66 100 ARG A CA 1
ATOM 809 C C . ARG A 1 100 ? 23.035 1.622 -12.375 1.00 60.66 100 ARG A C 1
ATOM 811 O O . ARG A 1 100 ? 23.721 2.480 -12.918 1.00 60.66 100 ARG A O 1
ATOM 818 N N . GLY A 1 101 ? 23.408 0.970 -11.281 1.00 58.78 101 GLY A N 1
ATOM 819 C CA . GLY A 1 101 ? 24.784 0.997 -10.808 1.00 58.78 101 GLY A CA 1
ATOM 820 C C . GLY A 1 101 ? 25.685 0.403 -11.883 1.00 58.78 101 GLY A C 1
ATOM 821 O O . GLY A 1 101 ? 25.910 -0.800 -11.905 1.00 58.78 101 GLY A O 1
ATOM 822 N N . THR A 1 102 ? 26.165 1.222 -12.810 1.00 55.75 102 THR A N 1
ATOM 823 C CA . THR A 1 102 ? 27.411 0.921 -13.494 1.00 55.75 102 THR 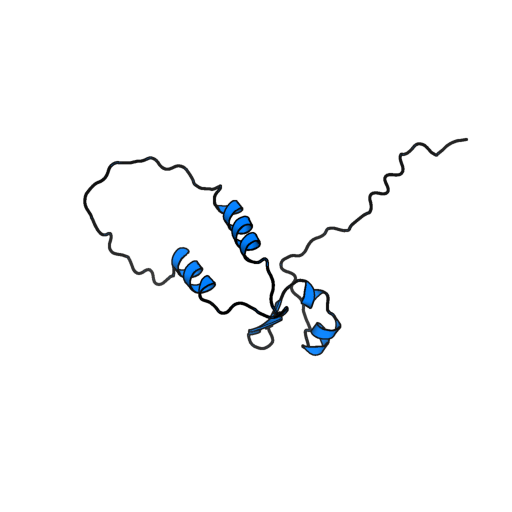A CA 1
ATOM 824 C C . THR A 1 102 ? 28.499 1.127 -12.452 1.00 55.75 102 THR A C 1
ATOM 826 O O . THR A 1 102 ? 28.635 2.253 -11.963 1.00 55.75 102 THR A O 1
ATOM 829 N N . PRO A 1 103 ? 29.273 0.094 -12.077 1.00 53.09 103 PRO A N 1
ATOM 830 C CA . PRO A 1 103 ? 30.608 0.380 -11.608 1.00 53.09 103 PRO A CA 1
ATOM 831 C C . PRO A 1 103 ? 31.274 1.063 -12.796 1.00 53.09 103 PRO A C 1
ATOM 833 O O . PRO A 1 103 ? 31.443 0.470 -13.862 1.00 53.09 103 PRO A O 1
ATOM 836 N N . GLU A 1 104 ? 31.536 2.353 -12.652 1.00 53.94 104 GLU A N 1
ATOM 837 C CA . GLU A 1 104 ? 32.481 3.060 -13.493 1.00 53.94 104 GLU A CA 1
ATOM 838 C C . GLU A 1 104 ? 33.824 2.357 -13.254 1.00 53.94 104 GLU A C 1
ATOM 840 O O . GLU A 1 104 ? 34.613 2.736 -12.395 1.00 53.94 104 GLU A O 1
ATOM 845 N N . ILE A 1 105 ? 34.054 1.243 -13.954 1.00 53.66 105 ILE A N 1
ATOM 846 C CA . ILE A 1 105 ? 35.396 0.729 -14.160 1.00 53.66 105 ILE A CA 1
ATOM 847 C C . ILE A 1 105 ? 35.990 1.702 -15.170 1.00 53.66 105 ILE A C 1
ATOM 849 O O . ILE A 1 105 ? 36.003 1.473 -16.377 1.00 53.66 105 ILE A O 1
ATOM 853 N N . THR A 1 106 ? 36.408 2.851 -14.651 1.00 50.09 106 THR A N 1
ATOM 854 C CA . THR A 1 106 ? 37.370 3.737 -15.279 1.00 50.09 106 THR A CA 1
ATOM 855 C C . THR A 1 106 ? 38.673 2.953 -15.403 1.00 50.09 106 THR A C 1
ATOM 857 O O . THR A 1 106 ? 39.591 3.083 -14.602 1.00 50.09 106 THR A O 1
ATOM 860 N N . HIS A 1 107 ? 38.763 2.098 -16.422 1.00 55.44 107 HIS A N 1
ATOM 861 C CA . HIS A 1 107 ? 40.056 1.820 -17.023 1.00 55.44 107 HIS A CA 1
ATOM 862 C C . HIS A 1 107 ? 40.507 3.127 -17.697 1.00 55.44 107 HIS A C 1
ATOM 864 O O . HIS A 1 107 ? 39.792 3.623 -18.572 1.00 55.44 107 HIS A O 1
ATOM 870 N N . PRO A 1 108 ? 41.637 3.739 -17.296 1.00 53.06 108 PRO A N 1
ATOM 871 C CA . PRO A 1 108 ? 42.192 4.860 -18.043 1.00 53.06 108 PRO A CA 1
ATOM 872 C C . PRO A 1 108 ? 42.624 4.381 -19.446 1.00 53.06 108 PRO A C 1
ATOM 874 O O . PRO A 1 108 ? 43.151 3.272 -19.571 1.00 53.06 108 PRO A O 1
ATOM 877 N N . PRO A 1 109 ? 42.424 5.187 -20.505 1.00 53.25 109 PRO A N 1
ATOM 878 C CA . PRO A 1 109 ? 42.580 4.775 -21.902 1.00 53.25 109 PRO A CA 1
ATOM 879 C C . PRO A 1 109 ? 44.047 4.782 -22.371 1.00 53.25 109 PRO A C 1
ATOM 881 O O . PRO A 1 109 ? 44.365 5.382 -23.390 1.00 53.25 109 PRO A O 1
ATOM 884 N N . TRP A 1 110 ? 44.956 4.136 -21.634 1.00 57.88 110 TRP A N 1
ATOM 885 C CA . TRP A 1 110 ? 46.392 4.132 -21.967 1.00 57.88 110 TRP A CA 1
ATOM 886 C C . TRP A 1 110 ? 47.031 2.740 -22.024 1.00 57.88 110 TRP A C 1
ATOM 888 O O . TRP A 1 110 ? 48.236 2.605 -21.845 1.00 57.88 110 TRP A O 1
ATOM 898 N N . GLN A 1 111 ? 46.252 1.695 -22.296 1.00 50.66 111 GLN A N 1
ATOM 899 C CA . GLN A 1 111 ? 46.810 0.399 -22.697 1.00 50.66 111 GLN A CA 1
ATOM 900 C C . GLN A 1 111 ? 46.187 -0.056 -24.015 1.00 50.66 111 GLN A C 1
ATOM 902 O O . GLN A 1 111 ? 45.332 -0.935 -24.052 1.00 50.66 111 GLN A O 1
ATOM 907 N N . ALA A 1 112 ? 46.617 0.592 -25.093 1.00 46.53 112 ALA A N 1
ATOM 908 C CA . ALA A 1 112 ? 46.582 0.061 -26.446 1.00 46.53 112 ALA A CA 1
ATOM 909 C C . ALA A 1 112 ? 47.694 0.758 -27.237 1.00 46.53 112 ALA A C 1
ATOM 911 O O . ALA A 1 112 ? 47.515 1.892 -27.659 1.00 46.53 112 ALA A O 1
ATOM 912 N N . GLU A 1 113 ? 48.866 0.131 -27.286 1.00 43.84 113 GLU A N 1
ATOM 913 C CA . GLU A 1 113 ? 49.654 -0.164 -28.493 1.00 43.84 113 GLU A CA 1
ATOM 914 C C . GLU A 1 113 ? 51.083 -0.549 -28.088 1.00 43.84 113 GLU A C 1
ATOM 916 O O . GLU A 1 113 ? 51.659 0.019 -27.157 1.00 43.84 113 GLU A O 1
ATOM 921 N N . GLU A 1 114 ? 51.562 -1.609 -28.743 1.00 42.25 114 GLU A N 1
ATOM 922 C CA . GLU A 1 114 ? 52.925 -2.151 -28.701 1.00 42.25 114 GLU A CA 1
ATOM 923 C C . GLU A 1 114 ? 53.981 -1.141 -29.171 1.00 42.25 114 GLU A C 1
ATOM 925 O O . GLU A 1 114 ? 53.676 -0.323 -30.071 1.00 42.25 114 GLU A O 1
#

Mean predicted aligned error: 17.44 Å

Sequence (114 aa):
MCPGNWLWASMTFMARFSRSSSRSPVRTRGPLEEMPTVQHPFLNVFELERLLYTGKTACNHADEVWPGLYLGDQDIANNHRELRRLGITHVLNASHSRWRGTPEITHPPWQAEE

pLDDT: mean 72.35, std 21.97, range [31.16, 98.0]

Solvent-accessible surface area (backbone atoms only — not comparable 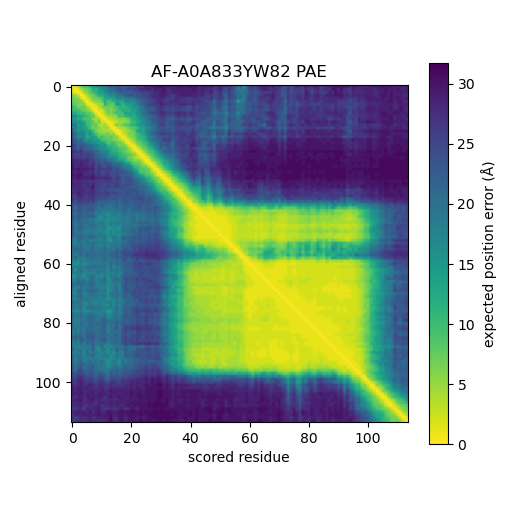to full-atom values): 8207 Å² total; per-residue (Å²): 138,90,78,89,68,70,72,58,61,57,53,60,61,53,58,71,60,66,77,73,69,79,87,74,83,92,75,82,91,76,82,90,74,80,69,77,79,73,79,57,99,62,81,51,71,68,56,49,51,53,53,60,72,72,46,87,75,86,89,59,52,58,46,78,80,44,98,98,38,71,53,65,48,73,67,45,74,70,32,69,66,58,37,56,73,73,63,61,87,79,85,85,72,91,80,73,75,84,83,70,86,68,80,82,75,76,70,75,98,79,86,84,81,136

Secondary structure (DSSP, 8-state):
-----HHHHHHHHHHHHTT---------------------SS--HHHHHHHHHHSPPP-SSEEEEETTEEEE-HHHHH-HHHHHHTT------TT-------------S-----

Organism: NCBI:txid89673

Foldseek 3Di:
DDDDDPVVVVVVVVVVVVVPPPDDDDDDDDDDPPPPPPVDVDDDPVRVVVVVVPDDDDPDQWDPPDVLDIDGDPVVVPDPPVCVVSVPDDDDDPPDDPDDPDPPPPPDPPPDDD

Radius of gyration: 24.89 Å; Cα contacts (8 Å, |Δi|>4): 27; chains: 1; bounding box: 69×63×49 Å